Protein AF-A0A379W468-F1 (afdb_monomer_lite)

Organism: Salmonella enterica I (NCBI:txid59201)

Radius of gyration: 20.82 Å; chains: 1; bounding box: 43×46×46 Å

pLDDT: mean 78.66, std 9.83, range [49.0, 89.62]

Foldseek 3Di:
DDPVVVCVVVVVVVVVCVVVVVVVCCVVCVDPDPDPVCPVVVVVVVVVVVPDDDPLNVQLVVLVVQLVVCVVCVVVVVHDNVNSVVVSVVSCCVVVSDDPVNVVVPVVVVVCVVVVVVD

Secondary structure (DSSP, 8-state):
--HHHHHHHHHHHHHHHHHHHHHHHHHHS--S-S--TTHHHHHHHHHHHH-SPPHHHHHHHHHHHHHHHHHHHHHHHT--HHHHHHHHHHHHHHTTSS-HHHHHH-HHHHHHHHHGGG-

Sequence (119 aa):
MSWGSWFIAALLPCLVSFLIVPLLVYWLTRPEIKHTPDAPDLARKELAQMGSMTRGEWLMLATVGVLLVLWIFGSSLGVDATTASFVGLSILLLSGVLTWEDVKSEKGAWDTLIWLPRC

Structure (mmCIF, N/CA/C/O backbone):
data_AF-A0A379W468-F1
#
_entry.id   AF-A0A379W468-F1
#
loop_
_atom_site.group_PDB
_atom_site.id
_atom_site.type_symbol
_atom_site.label_atom_id
_atom_site.label_alt_id
_atom_site.label_comp_id
_atom_site.label_asym_id
_atom_site.label_entity_id
_atom_site.label_seq_id
_atom_site.pdbx_PDB_ins_code
_atom_site.Cartn_x
_atom_site.Cartn_y
_atom_site.Cartn_z
_atom_site.occupancy
_atom_site.B_iso_or_equiv
_atom_site.auth_seq_id
_atom_site.auth_comp_id
_atom_site.auth_asym_id
_atom_site.auth_atom_id
_atom_site.pdbx_PDB_model_num
ATOM 1 N N . MET A 1 1 ? 20.143 3.212 -25.106 1.00 52.56 1 MET A N 1
ATOM 2 C CA . MET A 1 1 ? 19.381 1.973 -24.844 1.00 52.56 1 MET A CA 1
ATOM 3 C C . MET A 1 1 ? 17.922 2.372 -24.713 1.00 52.56 1 MET A C 1
ATOM 5 O O . MET A 1 1 ? 17.630 3.200 -23.862 1.00 52.56 1 MET A O 1
ATOM 9 N N . SER A 1 2 ? 17.038 1.931 -25.611 1.00 77.75 2 SER A N 1
ATOM 10 C CA . SER A 1 2 ? 15.620 2.312 -25.554 1.00 77.75 2 SER A CA 1
ATOM 11 C C . SER A 1 2 ? 14.919 1.585 -24.403 1.00 77.75 2 SER A C 1
ATOM 13 O O . SER A 1 2 ? 15.206 0.415 -24.142 1.00 77.75 2 SER A O 1
ATOM 15 N N . TRP A 1 3 ? 13.983 2.265 -23.737 1.00 74.44 3 TRP A N 1
ATOM 16 C CA . TRP A 1 3 ? 13.155 1.697 -22.664 1.00 74.44 3 TRP A CA 1
ATOM 17 C C . TRP A 1 3 ? 12.491 0.373 -23.086 1.00 74.44 3 TRP A C 1
ATOM 19 O O . TRP A 1 3 ? 12.503 -0.598 -22.335 1.00 74.44 3 TRP A O 1
ATOM 29 N N . GLY A 1 4 ? 12.031 0.287 -24.341 1.00 80.69 4 GLY A N 1
ATOM 30 C CA . GLY A 1 4 ? 11.424 -0.927 -24.894 1.00 80.69 4 GLY A CA 1
ATOM 31 C C . GLY A 1 4 ? 12.384 -2.116 -25.034 1.00 80.69 4 GLY A C 1
ATOM 32 O O . GLY A 1 4 ? 11.984 -3.249 -24.780 1.00 80.69 4 GLY A O 1
ATOM 33 N N . SER A 1 5 ? 13.658 -1.887 -25.377 1.00 79.31 5 SER A N 1
ATOM 34 C CA . SER A 1 5 ? 14.640 -2.979 -25.475 1.00 79.31 5 SER A CA 1
ATOM 35 C C . SER A 1 5 ? 14.992 -3.548 -24.102 1.00 79.31 5 SER A C 1
ATOM 37 O O . SER A 1 5 ? 15.170 -4.756 -23.975 1.00 79.31 5 SER A O 1
ATOM 39 N N . TRP A 1 6 ? 15.082 -2.693 -23.079 1.00 81.50 6 TRP A N 1
ATOM 40 C CA . TRP A 1 6 ? 15.302 -3.133 -21.702 1.00 81.50 6 TRP A CA 1
ATOM 41 C C . TRP A 1 6 ? 14.079 -3.871 -21.148 1.00 81.50 6 TRP A C 1
ATOM 43 O O . TRP A 1 6 ? 14.235 -4.929 -20.550 1.00 81.50 6 TRP A O 1
ATOM 53 N N . PHE A 1 7 ? 12.866 -3.379 -21.425 1.00 83.81 7 PHE A N 1
ATOM 54 C CA . PHE A 1 7 ? 11.623 -4.039 -21.024 1.00 83.81 7 PHE A CA 1
ATOM 55 C C . PHE A 1 7 ? 11.504 -5.455 -21.603 1.00 83.81 7 PHE A C 1
ATOM 57 O O . PHE A 1 7 ? 11.247 -6.395 -20.861 1.00 83.81 7 PHE A O 1
ATOM 64 N N . ILE A 1 8 ? 11.762 -5.636 -22.904 1.00 82.56 8 ILE A N 1
ATOM 65 C CA . ILE A 1 8 ? 11.718 -6.958 -23.555 1.00 82.56 8 ILE A CA 1
ATOM 66 C C . ILE A 1 8 ? 12.808 -7.885 -23.002 1.00 82.56 8 ILE A C 1
ATOM 68 O O . ILE A 1 8 ? 12.545 -9.060 -22.746 1.00 82.56 8 ILE A O 1
ATOM 72 N N . ALA A 1 9 ? 14.014 -7.356 -22.773 1.00 83.25 9 ALA A N 1
ATOM 73 C CA . ALA A 1 9 ? 15.107 -8.124 -22.185 1.00 83.25 9 ALA A CA 1
ATOM 74 C C . ALA A 1 9 ? 14.821 -8.540 -20.731 1.00 83.25 9 ALA A C 1
ATOM 76 O O . ALA A 1 9 ? 15.215 -9.632 -20.337 1.00 83.25 9 ALA A O 1
ATOM 77 N N . ALA A 1 10 ? 14.123 -7.705 -19.953 1.00 83.44 10 ALA A N 1
ATOM 78 C CA . ALA A 1 10 ? 13.722 -7.986 -18.573 1.00 83.44 10 ALA A CA 1
ATOM 79 C C . ALA A 1 10 ? 12.463 -8.866 -18.476 1.00 83.44 10 ALA A C 1
ATOM 81 O O . ALA A 1 10 ? 12.285 -9.586 -17.494 1.00 83.44 10 ALA A O 1
ATOM 82 N N . LEU A 1 11 ? 11.609 -8.869 -19.503 1.00 88.38 11 LEU A N 1
ATOM 83 C CA . LEU A 1 11 ? 10.391 -9.677 -19.538 1.00 88.38 11 LEU A CA 1
ATOM 84 C C . LEU A 1 11 ? 10.705 -11.178 -19.465 1.00 88.38 11 LEU A C 1
ATOM 86 O O . LEU A 1 11 ? 10.037 -11.911 -18.741 1.00 88.38 11 LEU A O 1
ATOM 90 N N . LEU A 1 12 ? 11.740 -11.621 -20.186 1.00 86.50 12 LEU A N 1
ATOM 91 C CA . LEU A 1 12 ? 12.157 -13.023 -20.236 1.00 86.50 12 LEU A CA 1
ATOM 92 C C . LEU A 1 12 ? 12.601 -13.562 -18.857 1.00 86.50 12 LEU A C 1
ATOM 94 O O . LEU A 1 12 ? 12.012 -14.547 -18.410 1.00 86.50 12 LEU A O 1
ATOM 98 N N . PRO A 1 13 ? 13.559 -12.944 -18.132 1.00 87.38 13 PRO A N 1
ATOM 99 C CA . PRO A 1 13 ? 13.917 -13.388 -16.788 1.00 87.38 13 PRO A CA 1
ATOM 100 C C . PRO A 1 13 ? 12.772 -13.200 -15.785 1.00 87.38 13 PRO A C 1
ATOM 102 O O . PRO A 1 13 ? 12.640 -14.030 -14.890 1.00 87.38 13 PRO A O 1
ATOM 105 N N . CYS A 1 14 ? 11.903 -12.190 -15.941 1.00 87.44 14 CYS A N 1
ATOM 106 C CA . CYS A 1 14 ? 10.708 -12.048 -15.102 1.00 87.44 14 CYS A CA 1
ATOM 107 C C . CYS A 1 14 ? 9.735 -13.218 -15.268 1.00 87.44 14 CYS A C 1
ATOM 109 O O . CYS A 1 14 ? 9.317 -13.792 -14.270 1.00 87.44 14 CYS A O 1
ATOM 111 N N . LEU A 1 15 ? 9.392 -13.602 -16.501 1.00 89.56 15 LEU A N 1
ATOM 112 C CA . LEU A 1 15 ? 8.498 -14.734 -16.778 1.00 89.56 15 LEU A CA 1
ATOM 113 C C . LEU A 1 15 ? 9.084 -16.054 -16.283 1.00 89.56 15 LEU A C 1
ATOM 115 O O . LEU A 1 15 ? 8.392 -16.848 -15.647 1.00 89.56 15 LEU A O 1
ATOM 119 N N . VAL A 1 16 ? 10.373 -16.267 -16.549 1.00 89.62 16 VAL A N 1
ATOM 120 C CA . VAL A 1 16 ? 11.092 -17.456 -16.092 1.00 89.62 16 VAL A CA 1
ATOM 121 C C . VAL A 1 16 ? 11.110 -17.508 -14.563 1.00 89.62 16 VAL A C 1
ATOM 123 O O . VAL A 1 16 ? 10.762 -18.537 -13.994 1.00 89.62 16 VAL A O 1
ATOM 126 N N . SER A 1 17 ? 11.422 -16.401 -13.885 1.00 86.31 17 SER A N 1
ATOM 127 C CA . SER A 1 17 ? 11.390 -16.315 -12.421 1.00 86.31 17 SER A CA 1
ATOM 128 C C . SER A 1 17 ? 9.976 -16.508 -11.864 1.00 86.31 17 SER A C 1
ATOM 130 O O . SER A 1 17 ? 9.785 -17.285 -10.934 1.00 86.31 17 SER A O 1
ATOM 132 N N . PHE A 1 18 ? 8.959 -15.899 -12.478 1.00 87.38 18 PHE A N 1
ATOM 133 C CA . PHE A 1 18 ? 7.564 -16.025 -12.052 1.00 87.38 18 PHE A CA 1
ATOM 134 C C . PHE A 1 18 ? 7.048 -17.464 -12.126 1.00 87.38 18 PHE A C 1
ATOM 136 O O . PHE A 1 18 ? 6.192 -17.830 -11.332 1.00 87.38 18 PHE A O 1
ATOM 143 N N . LEU A 1 19 ? 7.569 -18.290 -13.039 1.00 87.69 19 LEU A N 1
ATOM 144 C CA . LEU A 1 19 ? 7.223 -19.710 -13.110 1.00 87.69 19 LEU A CA 1
ATOM 145 C C . LEU A 1 19 ? 8.126 -20.580 -12.223 1.00 87.69 19 LEU A C 1
ATOM 147 O O . LEU A 1 19 ? 7.641 -21.495 -11.563 1.00 87.69 19 LEU A O 1
ATOM 151 N N . ILE A 1 20 ? 9.431 -20.299 -12.187 1.00 87.19 20 ILE A N 1
ATOM 152 C CA . ILE A 1 20 ? 10.412 -21.098 -11.441 1.00 87.19 20 ILE A CA 1
ATOM 153 C C . ILE A 1 20 ? 10.263 -20.905 -9.932 1.00 87.19 20 ILE A C 1
ATOM 155 O O . ILE A 1 20 ? 10.313 -21.891 -9.204 1.00 87.19 20 ILE A O 1
ATOM 159 N N . VAL A 1 21 ? 10.062 -19.676 -9.450 1.00 85.12 21 VAL A N 1
ATOM 160 C CA . VAL A 1 21 ? 9.928 -19.369 -8.017 1.00 85.12 21 VA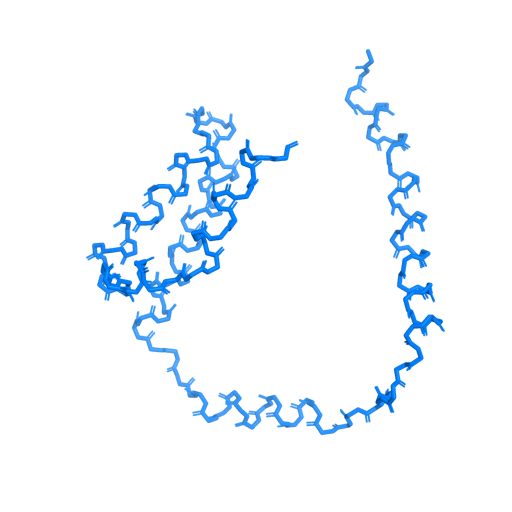L A CA 1
ATOM 161 C C . VAL A 1 21 ? 8.777 -20.138 -7.364 1.00 85.12 21 VAL A C 1
ATOM 163 O O . VAL A 1 21 ? 9.055 -20.839 -6.393 1.00 85.12 21 VAL A O 1
ATOM 166 N N . PRO A 1 22 ? 7.520 -20.108 -7.854 1.00 81.19 22 PRO A N 1
ATOM 167 C CA . PRO A 1 22 ? 6.449 -20.878 -7.228 1.00 81.19 22 PRO A CA 1
ATOM 168 C C . PRO A 1 22 ? 6.702 -22.383 -7.319 1.00 81.19 22 PRO A C 1
ATOM 170 O O . PRO A 1 22 ? 6.372 -23.094 -6.376 1.00 81.19 22 PRO A O 1
ATOM 173 N N . LEU A 1 23 ? 7.331 -22.878 -8.393 1.00 81.25 23 LEU A N 1
ATOM 174 C CA . LEU A 1 23 ? 7.663 -24.299 -8.529 1.00 81.25 23 LEU A CA 1
ATOM 175 C C . LEU A 1 23 ? 8.747 -24.733 -7.528 1.00 81.25 23 LEU A C 1
ATOM 177 O O . LEU A 1 23 ? 8.613 -25.773 -6.887 1.00 81.25 23 LEU A O 1
ATOM 181 N N . LEU A 1 24 ? 9.793 -23.918 -7.359 1.00 81.88 24 LEU A N 1
ATOM 182 C CA . LEU A 1 24 ? 10.865 -24.129 -6.383 1.00 81.88 24 LEU A CA 1
ATOM 183 C C . LEU A 1 24 ? 10.346 -24.036 -4.955 1.00 81.88 24 LEU A C 1
ATOM 185 O O . LEU A 1 24 ? 10.655 -24.907 -4.150 1.00 81.88 24 LEU A O 1
ATOM 189 N N . VAL A 1 25 ? 9.546 -23.015 -4.643 1.00 80.38 25 VAL A N 1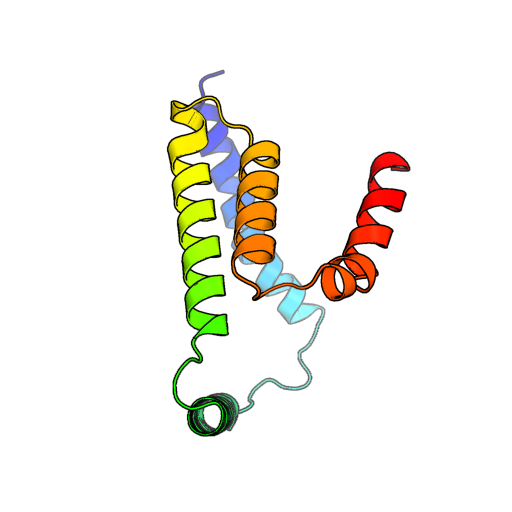
ATOM 190 C CA . VAL A 1 25 ? 8.917 -22.854 -3.328 1.00 80.38 25 VAL A CA 1
ATOM 191 C C . VAL A 1 25 ? 8.010 -24.048 -3.048 1.00 80.38 25 VAL A C 1
ATOM 193 O O . VAL A 1 25 ? 8.146 -24.676 -2.005 1.00 80.38 25 VAL A O 1
ATOM 196 N N . TYR A 1 26 ? 7.163 -24.456 -3.994 1.00 75.31 26 TYR A N 1
ATOM 197 C CA . TYR A 1 26 ? 6.314 -25.639 -3.830 1.00 75.31 26 TYR A CA 1
ATOM 198 C C . TYR A 1 26 ? 7.120 -26.926 -3.582 1.00 75.31 26 TYR A C 1
ATOM 200 O O . TYR A 1 26 ? 6.690 -27.805 -2.833 1.00 75.31 26 TYR A O 1
ATOM 208 N N . TRP A 1 27 ? 8.295 -27.050 -4.205 1.00 75.56 27 TRP A N 1
ATOM 209 C CA . TRP A 1 27 ? 9.159 -28.217 -4.039 1.00 75.56 27 TRP A CA 1
ATOM 210 C C . TRP A 1 27 ? 9.961 -28.189 -2.726 1.00 75.56 27 TRP A C 1
ATOM 212 O O . TRP A 1 27 ? 10.101 -29.228 -2.078 1.00 75.56 27 TRP A O 1
ATOM 222 N N . LEU A 1 28 ? 10.460 -27.013 -2.325 1.00 74.94 28 LEU A N 1
ATOM 223 C CA . LEU A 1 28 ? 11.285 -26.792 -1.133 1.00 74.94 28 LEU A CA 1
ATOM 224 C C . LEU A 1 28 ? 10.437 -26.778 0.143 1.00 74.94 28 LEU A C 1
ATOM 226 O O . LEU A 1 28 ? 10.677 -27.554 1.065 1.00 74.94 28 LEU A O 1
ATOM 230 N N . THR A 1 29 ? 9.406 -25.936 0.176 1.00 63.50 29 THR A N 1
ATOM 231 C CA . THR A 1 29 ? 8.355 -25.990 1.192 1.00 63.50 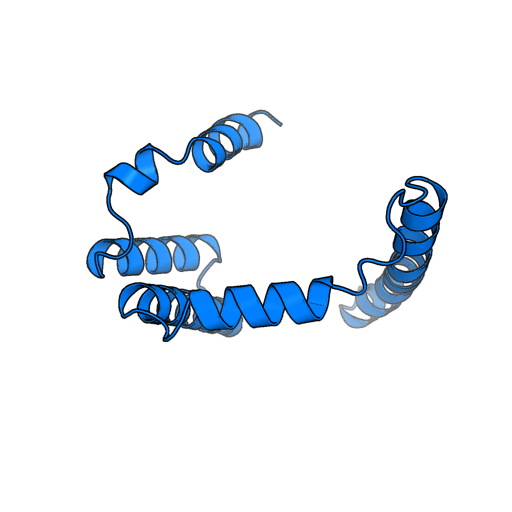29 THR A CA 1
ATOM 232 C C . THR A 1 29 ? 7.308 -26.982 0.721 1.00 63.50 29 THR A C 1
ATOM 234 O O . THR A 1 29 ? 6.286 -26.573 0.184 1.00 63.50 29 THR A O 1
ATOM 237 N N . ARG A 1 30 ? 7.560 -28.292 0.892 1.00 54.88 30 ARG A N 1
ATOM 238 C CA . ARG A 1 30 ? 6.503 -29.311 0.767 1.00 54.88 30 ARG A CA 1
ATOM 239 C C . ARG A 1 30 ? 5.369 -28.887 1.704 1.00 54.88 30 ARG A C 1
ATOM 241 O O . ARG A 1 30 ? 5.544 -29.013 2.914 1.00 54.88 30 ARG A O 1
ATOM 248 N N . PRO A 1 31 ? 4.245 -28.359 1.196 1.00 57.03 31 PRO A N 1
ATOM 249 C CA . PRO A 1 31 ? 3.235 -27.789 2.067 1.00 57.03 31 PRO A CA 1
ATOM 250 C C . PRO A 1 31 ? 2.617 -28.938 2.857 1.00 57.03 31 PRO A C 1
ATOM 252 O O . PRO A 1 31 ? 2.144 -29.908 2.258 1.00 57.03 31 PRO A O 1
ATOM 255 N N . GLU A 1 32 ? 2.654 -28.849 4.183 1.00 56.56 32 GLU A N 1
ATOM 256 C CA . GLU A 1 32 ? 2.081 -29.862 5.078 1.00 56.56 32 GLU A CA 1
ATOM 257 C C . GLU A 1 32 ? 0.541 -29.873 4.990 1.00 56.56 32 GLU A C 1
ATOM 259 O O . GLU A 1 32 ? -0.095 -30.897 5.220 1.00 56.56 32 GLU A O 1
ATOM 264 N N . ILE A 1 33 ? -0.060 -28.769 4.523 1.00 56.56 33 ILE A N 1
ATOM 265 C CA . ILE A 1 33 ? -1.498 -28.632 4.268 1.00 56.56 33 ILE A CA 1
ATOM 266 C C . ILE A 1 33 ? -1.720 -28.302 2.787 1.00 56.56 33 ILE A C 1
ATOM 268 O O . ILE A 1 33 ? -1.519 -27.174 2.343 1.00 56.56 33 ILE A O 1
ATOM 272 N N . LYS A 1 34 ? -2.104 -29.313 1.999 1.00 56.28 34 LYS A N 1
ATOM 273 C CA . LYS A 1 34 ? -2.354 -29.195 0.545 1.00 56.28 34 LYS A CA 1
ATOM 274 C C . LYS A 1 34 ? -3.817 -28.938 0.189 1.00 56.28 34 LYS A C 1
ATOM 276 O O . LYS A 1 34 ? -4.110 -28.544 -0.932 1.00 56.28 34 LYS A O 1
ATOM 281 N N . HIS A 1 35 ? -4.719 -29.151 1.139 1.00 49.00 35 HIS A N 1
ATOM 282 C CA . HIS A 1 35 ? -6.140 -28.879 1.005 1.00 49.00 35 HIS A CA 1
ATOM 283 C C . HIS A 1 35 ? -6.676 -28.449 2.366 1.00 49.00 35 HIS A C 1
ATOM 285 O O . HIS A 1 35 ? -6.737 -29.255 3.289 1.00 49.00 35 HIS A O 1
ATOM 291 N N . THR A 1 36 ? -7.097 -27.193 2.462 1.00 53.53 36 THR A N 1
ATOM 292 C CA . THR A 1 36 ? -8.005 -26.727 3.511 1.00 53.53 36 THR A CA 1
ATOM 293 C C . THR A 1 36 ? -9.360 -26.539 2.825 1.00 53.53 36 THR A C 1
ATOM 295 O O . THR A 1 36 ? -9.647 -25.436 2.359 1.00 53.53 36 THR A O 1
ATOM 298 N N . PRO A 1 37 ? -10.157 -27.609 2.629 1.00 57.59 37 PRO A N 1
ATOM 299 C CA . PRO A 1 37 ? -11.448 -27.514 1.940 1.00 57.59 37 PRO A CA 1
ATOM 300 C C . PRO A 1 37 ? -12.409 -26.561 2.662 1.00 57.59 37 PRO A C 1
ATOM 302 O O . PRO A 1 37 ? -13.244 -25.944 2.014 1.00 57.59 37 PRO A O 1
ATOM 305 N N . ASP A 1 38 ? -12.208 -26.361 3.966 1.00 55.28 38 ASP A N 1
ATOM 306 C CA . ASP A 1 38 ? -12.939 -25.392 4.775 1.00 55.28 38 ASP A CA 1
ATOM 307 C C . ASP A 1 38 ? -12.397 -23.958 4.680 1.00 55.28 38 ASP A C 1
ATOM 309 O O . ASP A 1 38 ? -13.005 -23.068 5.246 1.00 55.28 38 ASP A O 1
ATOM 313 N N . ALA A 1 39 ? -11.285 -23.662 3.997 1.00 62.09 39 ALA A N 1
ATOM 314 C CA . ALA A 1 39 ? -10.791 -22.282 3.877 1.00 62.09 39 ALA A CA 1
ATOM 315 C C . ALA A 1 39 ? -11.790 -21.307 3.219 1.00 62.09 39 ALA A C 1
ATOM 317 O O . ALA A 1 39 ? -11.956 -20.209 3.750 1.00 62.09 39 ALA A O 1
ATOM 318 N N . PRO A 1 40 ? -12.477 -21.646 2.107 1.00 67.31 40 PRO A N 1
ATOM 319 C CA . PRO A 1 40 ? -13.503 -20.766 1.552 1.00 67.31 40 PRO A CA 1
ATOM 320 C C . PRO A 1 40 ? -14.725 -20.640 2.471 1.00 67.31 40 PRO A C 1
ATOM 322 O O . PRO A 1 40 ? -15.276 -19.546 2.582 1.00 67.31 40 PRO A O 1
ATOM 325 N N . ASP A 1 41 ? -15.140 -21.715 3.145 1.00 68.06 41 ASP A N 1
ATOM 326 C CA . ASP A 1 41 ? -16.282 -21.695 4.065 1.00 68.06 41 ASP A CA 1
ATOM 327 C C . ASP A 1 41 ? -15.968 -20.945 5.362 1.00 68.06 41 ASP A C 1
ATOM 329 O O . ASP A 1 41 ? -16.768 -20.125 5.805 1.00 68.06 41 ASP A O 1
ATOM 333 N N . LEU A 1 42 ? -14.772 -21.129 5.919 1.00 68.12 42 LEU A N 1
ATOM 334 C CA . LEU A 1 42 ? -14.243 -20.379 7.053 1.00 68.12 42 LEU A CA 1
ATOM 335 C C . LEU A 1 42 ? -14.087 -18.902 6.681 1.00 68.12 42 LEU A C 1
ATOM 337 O O . LEU A 1 42 ? -14.567 -18.054 7.419 1.00 68.12 42 LEU A O 1
ATOM 341 N N . ALA A 1 43 ? -13.530 -18.578 5.508 1.00 72.19 43 ALA A N 1
ATOM 342 C CA . ALA A 1 43 ? -13.442 -17.196 5.035 1.00 72.19 43 ALA A CA 1
ATOM 343 C C . ALA A 1 43 ? -14.829 -16.563 4.864 1.00 72.19 43 ALA A C 1
ATOM 345 O O . ALA A 1 43 ? -15.018 -15.420 5.262 1.00 72.19 43 ALA A O 1
ATOM 346 N N . ARG A 1 44 ? -15.824 -17.294 4.335 1.00 72.81 44 ARG A N 1
ATOM 347 C CA . ARG A 1 44 ? -17.221 -16.824 4.259 1.00 72.81 44 ARG A CA 1
ATOM 348 C C . ARG A 1 44 ? -17.834 -16.617 5.640 1.00 72.81 44 ARG A C 1
ATOM 350 O O . ARG A 1 44 ? -18.576 -15.658 5.825 1.00 72.81 44 ARG A O 1
ATOM 357 N N . LYS A 1 45 ? -17.538 -17.498 6.595 1.00 75.62 45 LYS A N 1
ATOM 358 C CA . LYS A 1 45 ? -18.049 -17.431 7.969 1.00 75.62 45 LYS A CA 1
ATOM 359 C C . LYS A 1 45 ? -17.419 -16.283 8.754 1.00 75.62 45 LYS A C 1
ATOM 361 O O . LYS A 1 45 ? -18.125 -15.603 9.487 1.00 75.62 45 LYS A O 1
ATOM 366 N N . GLU A 1 46 ? -16.126 -16.044 8.567 1.00 76.19 46 GLU A N 1
ATOM 367 C CA . GLU A 1 46 ? -15.400 -14.900 9.120 1.00 76.19 46 GLU A CA 1
ATOM 368 C C . GLU A 1 46 ? -15.844 -13.592 8.450 1.00 76.19 46 GLU A C 1
ATOM 370 O O . GLU A 1 46 ? -16.168 -12.642 9.150 1.00 76.19 46 GLU A O 1
ATOM 375 N N . LEU A 1 47 ? -16.008 -13.555 7.120 1.00 74.88 47 LEU A N 1
ATOM 376 C CA . LEU A 1 47 ? -16.589 -12.408 6.399 1.00 74.88 47 LEU A CA 1
ATOM 377 C C . LEU A 1 47 ? -18.011 -12.084 6.879 1.00 74.88 47 LEU A C 1
ATOM 379 O O . LEU A 1 47 ? -18.360 -10.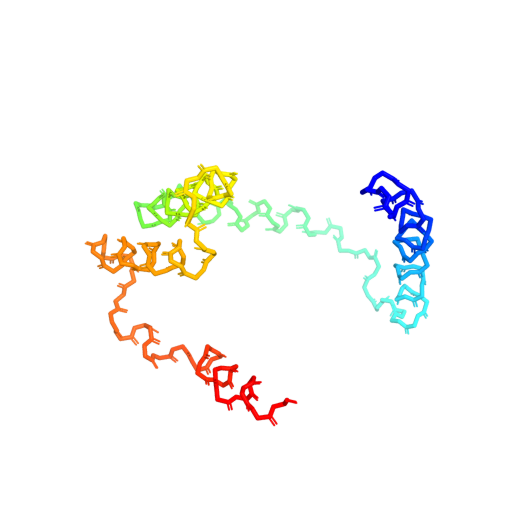918 7.046 1.00 74.88 47 LEU A O 1
ATOM 383 N N . ALA A 1 48 ? -18.835 -13.107 7.124 1.00 73.81 48 ALA A N 1
ATOM 384 C CA . ALA A 1 48 ? -20.182 -12.929 7.659 1.00 73.81 48 ALA A CA 1
ATOM 385 C C . ALA A 1 48 ? -20.177 -12.432 9.116 1.00 73.81 48 ALA A C 1
ATOM 387 O O . ALA A 1 48 ? -21.070 -11.677 9.495 1.00 73.81 48 ALA A O 1
ATOM 388 N N . GLN A 1 49 ? -19.181 -12.830 9.917 1.00 72.88 49 GLN A N 1
ATOM 389 C CA . GLN A 1 49 ? -18.992 -12.357 11.293 1.00 72.88 49 GLN A CA 1
ATOM 390 C C . GLN A 1 49 ? -18.431 -10.930 11.362 1.00 72.88 49 GLN A C 1
ATOM 392 O O . GLN A 1 49 ? -18.847 -10.172 12.234 1.00 72.88 49 GLN A O 1
ATOM 397 N N . MET A 1 50 ? -17.535 -10.546 10.444 1.00 71.44 50 MET A N 1
ATOM 398 C CA . MET A 1 50 ? -17.002 -9.178 10.339 1.00 71.44 50 MET A CA 1
ATOM 399 C C . MET A 1 50 ? -18.103 -8.160 10.005 1.00 71.44 50 MET A C 1
ATOM 401 O O . MET A 1 50 ? -18.051 -7.021 10.462 1.00 71.44 50 MET A O 1
ATOM 405 N N . GLY A 1 51 ? -19.144 -8.580 9.277 1.00 73.19 51 GLY A N 1
ATOM 406 C CA . GLY A 1 51 ? -20.332 -7.766 9.040 1.00 73.19 51 GLY A CA 1
ATOM 407 C C . GLY A 1 51 ? -20.083 -6.579 8.103 1.00 73.19 51 GLY A C 1
ATOM 408 O O . GLY A 1 51 ? -19.221 -6.611 7.227 1.00 73.19 51 GLY A O 1
ATOM 409 N N . SER A 1 52 ? -20.905 -5.534 8.224 1.00 71.31 52 SER A N 1
ATOM 410 C CA . SER A 1 52 ? -20.800 -4.341 7.379 1.00 71.31 52 SER A CA 1
ATOM 411 C C . SER A 1 52 ? -19.581 -3.502 7.751 1.00 71.31 52 SER A C 1
ATOM 413 O O . SER A 1 52 ? -19.417 -3.147 8.918 1.00 71.31 52 SER A O 1
ATOM 415 N N . MET A 1 53 ? -18.814 -3.108 6.736 1.00 73.88 53 MET A N 1
ATOM 416 C CA . MET A 1 53 ? -17.638 -2.247 6.856 1.00 73.88 53 MET A CA 1
ATOM 417 C C . MET A 1 53 ? -17.933 -1.011 7.714 1.00 73.88 53 MET A C 1
ATOM 419 O O . MET A 1 53 ? -18.864 -0.244 7.439 1.00 73.88 53 MET A O 1
ATOM 423 N N . THR A 1 54 ? -17.151 -0.826 8.772 1.00 80.62 54 THR A N 1
ATOM 424 C CA . THR A 1 54 ? -17.309 0.304 9.686 1.00 80.62 54 THR A CA 1
ATOM 425 C C . THR A 1 54 ? -16.853 1.609 9.028 1.00 80.62 54 THR A C 1
ATOM 427 O O . THR A 1 54 ? -16.129 1.626 8.029 1.00 80.62 54 THR A O 1
ATOM 430 N N . ARG A 1 55 ? -17.254 2.752 9.603 1.00 78.06 55 ARG A N 1
ATOM 431 C CA . ARG A 1 55 ? -16.840 4.078 9.105 1.00 78.06 55 ARG A CA 1
ATOM 432 C C . ARG A 1 55 ? -15.314 4.238 9.052 1.00 78.06 55 ARG A C 1
ATOM 434 O O . ARG A 1 55 ? -14.819 4.915 8.158 1.00 78.06 55 ARG A O 1
ATOM 441 N N . GLY A 1 56 ? -14.589 3.607 9.981 1.00 79.06 56 GLY A N 1
ATOM 442 C CA . GLY A 1 56 ? -13.126 3.643 10.023 1.00 79.06 56 GLY A CA 1
ATOM 443 C C . GLY A 1 56 ? -12.478 2.859 8.880 1.00 79.06 56 GLY A C 1
ATOM 444 O O . GLY A 1 56 ? -11.568 3.365 8.227 1.00 79.06 56 GLY A O 1
ATOM 445 N N . GLU A 1 57 ? -12.996 1.671 8.563 1.00 82.56 57 GLU A N 1
ATOM 446 C CA . GLU A 1 57 ? -12.510 0.867 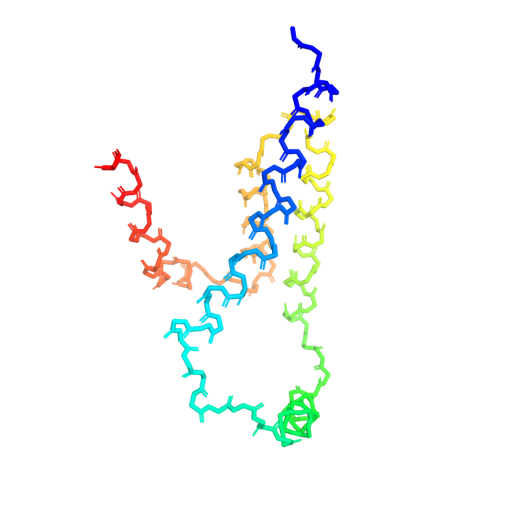7.431 1.00 82.56 57 GLU A CA 1
ATOM 447 C C . GLU A 1 57 ? -12.760 1.556 6.088 1.00 82.56 57 GLU A C 1
ATOM 449 O O . GLU A 1 57 ? -11.901 1.540 5.206 1.00 82.56 57 GLU A O 1
ATOM 454 N N . TRP A 1 58 ? -13.909 2.220 5.939 1.00 84.88 58 TRP A N 1
ATOM 455 C CA . TRP A 1 58 ? -14.220 2.968 4.720 1.00 84.88 58 TRP A CA 1
ATOM 456 C C . TRP A 1 58 ? -13.257 4.143 4.505 1.00 84.88 58 TRP A C 1
ATOM 458 O O . TRP A 1 58 ? -12.841 4.428 3.384 1.00 84.88 58 TRP A O 1
ATOM 468 N N . LEU A 1 59 ? -12.855 4.799 5.592 1.00 85.06 59 LEU A N 1
ATOM 469 C CA . LEU A 1 59 ? -11.938 5.935 5.584 1.00 85.06 59 LEU A CA 1
ATOM 470 C C . LEU A 1 59 ? -10.474 5.510 5.355 1.00 85.06 59 LEU A C 1
ATOM 472 O O . LEU A 1 59 ? -9.739 6.191 4.635 1.00 85.06 59 LEU A O 1
ATOM 476 N N . MET A 1 60 ? -10.075 4.337 5.858 1.00 85.56 60 MET A N 1
ATOM 477 C CA . MET A 1 60 ? -8.815 3.680 5.475 1.00 85.56 60 MET A CA 1
ATOM 478 C C . MET A 1 60 ? -8.781 3.373 3.981 1.00 85.56 60 MET A C 1
ATOM 480 O O . MET A 1 60 ? -7.827 3.741 3.295 1.00 85.56 60 MET A O 1
ATOM 484 N N . LEU A 1 61 ? -9.849 2.765 3.457 1.00 87.38 61 LEU A N 1
ATOM 485 C CA . LEU A 1 61 ? -9.955 2.426 2.040 1.00 87.38 61 LEU A CA 1
ATOM 486 C C . LEU A 1 61 ? -9.926 3.683 1.161 1.00 87.38 61 LEU A C 1
ATOM 488 O O . LEU A 1 61 ? -9.207 3.715 0.162 1.00 87.38 61 LEU A O 1
ATOM 492 N N . ALA A 1 62 ? -10.627 4.744 1.567 1.00 87.44 62 ALA A N 1
ATOM 493 C CA . ALA A 1 62 ? -10.578 6.040 0.897 1.00 87.44 62 ALA A CA 1
ATOM 494 C C . ALA A 1 62 ? -9.151 6.612 0.860 1.00 87.44 62 ALA A C 1
ATOM 496 O O . ALA A 1 62 ? -8.706 7.078 -0.189 1.00 87.44 62 ALA A O 1
ATOM 497 N N . THR A 1 63 ? -8.405 6.527 1.966 1.00 87.06 63 THR A N 1
ATOM 498 C CA . THR A 1 63 ? -7.023 7.027 2.029 1.00 87.06 63 THR A CA 1
ATOM 499 C C . THR A 1 63 ? -6.089 6.231 1.116 1.00 87.06 63 THR A C 1
ATOM 501 O O . THR A 1 63 ? -5.308 6.825 0.372 1.00 87.06 63 THR A O 1
ATOM 504 N N . VAL A 1 64 ? -6.204 4.899 1.099 1.00 87.38 64 VAL A N 1
ATOM 505 C CA . VAL A 1 64 ? -5.451 4.047 0.162 1.00 87.38 64 VAL A CA 1
ATOM 506 C C . VAL A 1 64 ? -5.807 4.385 -1.288 1.00 87.38 64 VAL A C 1
ATOM 508 O O . VAL A 1 64 ? -4.918 4.491 -2.130 1.00 87.38 64 VAL A O 1
ATOM 511 N N . GLY A 1 65 ? -7.086 4.625 -1.583 1.00 89.50 65 GLY A N 1
ATOM 512 C CA . GLY A 1 65 ? -7.531 5.075 -2.901 1.00 89.50 65 GLY A CA 1
ATOM 513 C C . GLY A 1 65 ? -6.878 6.395 -3.324 1.00 89.50 65 GLY A C 1
ATOM 514 O O . GLY A 1 65 ? -6.353 6.492 -4.431 1.00 89.50 65 GLY A O 1
ATOM 515 N N . VAL A 1 66 ? -6.842 7.390 -2.430 1.00 87.00 66 VAL A N 1
ATOM 516 C CA . VAL A 1 66 ? -6.169 8.679 -2.676 1.00 87.00 66 VAL A CA 1
ATOM 517 C C . VAL A 1 66 ? -4.668 8.490 -2.907 1.00 87.00 66 VAL A C 1
ATOM 519 O O . VAL A 1 66 ? -4.127 9.074 -3.844 1.00 87.00 66 VAL A O 1
ATOM 522 N N . LEU A 1 67 ? -4.004 7.648 -2.110 1.00 88.44 67 LEU A N 1
ATOM 523 C CA . LEU A 1 67 ? -2.588 7.300 -2.282 1.00 88.44 67 LEU A CA 1
ATOM 524 C C . LEU A 1 67 ? -2.310 6.681 -3.656 1.00 88.44 67 LEU A C 1
ATOM 526 O O . LEU A 1 67 ? -1.373 7.101 -4.330 1.00 88.44 67 LEU A O 1
ATOM 530 N N . LEU A 1 68 ? -3.139 5.732 -4.102 1.00 89.31 68 LEU A N 1
ATOM 531 C CA . LEU A 1 68 ? -2.989 5.091 -5.413 1.00 89.31 68 LEU A CA 1
ATOM 532 C C . LEU A 1 68 ? -3.181 6.082 -6.561 1.00 89.31 68 LEU A C 1
ATOM 534 O O . LEU A 1 68 ? -2.384 6.094 -7.497 1.00 89.31 68 LEU A O 1
ATOM 538 N N . VAL A 1 69 ? -4.199 6.942 -6.477 1.00 87.62 69 VAL A N 1
ATOM 539 C CA . VAL A 1 69 ? -4.406 8.024 -7.450 1.00 87.62 69 VAL A CA 1
ATOM 540 C C . VAL A 1 69 ? -3.172 8.924 -7.476 1.00 87.62 69 VAL A C 1
ATOM 542 O O . VAL A 1 69 ? -2.616 9.181 -8.542 1.00 87.62 69 VAL A O 1
ATOM 545 N N . LEU A 1 70 ? -2.680 9.340 -6.310 1.00 85.06 70 LEU A N 1
ATOM 546 C CA . LEU A 1 70 ? -1.514 10.207 -6.217 1.00 85.06 70 LEU A CA 1
ATOM 547 C C . LEU A 1 70 ? -0.225 9.528 -6.695 1.00 85.06 70 LEU A C 1
ATOM 549 O O . LEU A 1 70 ? 0.639 10.214 -7.219 1.00 85.06 70 LEU A O 1
ATOM 553 N N . TRP A 1 71 ? -0.086 8.206 -6.590 1.00 83.75 71 TRP A N 1
ATOM 554 C CA . TRP A 1 71 ? 1.049 7.472 -7.161 1.00 83.75 71 TRP A CA 1
ATOM 555 C C . TRP A 1 71 ? 0.971 7.342 -8.680 1.00 83.75 71 TRP A C 1
ATOM 557 O O . TRP A 1 71 ? 1.975 7.549 -9.360 1.00 83.75 71 TRP A O 1
ATOM 567 N N . ILE A 1 72 ? -0.212 7.057 -9.229 1.00 84.75 72 ILE A N 1
ATOM 568 C CA . ILE A 1 72 ? -0.405 6.958 -10.682 1.00 84.75 72 ILE A CA 1
ATOM 569 C C . ILE A 1 72 ? -0.163 8.327 -11.335 1.00 84.75 72 ILE A C 1
ATOM 571 O O . ILE A 1 72 ? 0.583 8.431 -12.310 1.00 84.75 72 ILE A O 1
ATOM 575 N N . PHE A 1 73 ? -0.738 9.390 -10.765 1.00 83.25 73 PHE A N 1
ATOM 576 C CA . PHE A 1 73 ? -0.593 10.759 -11.268 1.00 83.25 73 PHE A CA 1
ATOM 577 C C . PHE A 1 73 ? 0.650 11.488 -10.736 1.00 83.25 73 PHE A C 1
ATOM 579 O O . PHE A 1 73 ? 0.990 12.553 -11.248 1.00 83.25 73 PHE A O 1
ATOM 586 N N . GLY A 1 74 ? 1.362 10.930 -9.755 1.00 75.56 74 GLY A N 1
ATOM 587 C CA . GLY A 1 74 ? 2.516 11.566 -9.106 1.00 75.56 74 GLY A CA 1
ATOM 588 C C . GLY A 1 74 ? 3.667 11.810 -10.070 1.00 75.56 74 GLY A C 1
ATOM 589 O O . GLY A 1 74 ? 4.267 12.883 -10.059 1.00 75.56 74 GLY A O 1
ATOM 590 N N . SER A 1 75 ? 3.869 10.880 -11.007 1.00 71.56 75 SER A N 1
ATOM 591 C CA . SER A 1 75 ? 4.810 11.040 -12.121 1.00 71.56 75 SER A CA 1
ATOM 592 C C . SER A 1 75 ? 4.482 12.242 -13.023 1.00 71.56 75 SER A C 1
ATOM 594 O O . SER A 1 75 ? 5.393 12.892 -13.527 1.00 71.56 75 SER A O 1
ATOM 596 N N . SER A 1 76 ? 3.198 12.583 -13.183 1.00 72.88 76 SER A N 1
ATOM 597 C CA . SER A 1 76 ? 2.739 13.733 -13.974 1.00 72.88 76 SER A CA 1
ATOM 598 C C . SER A 1 76 ? 2.693 15.040 -13.175 1.00 72.88 76 SER A C 1
ATOM 600 O O . SER A 1 76 ? 2.720 16.111 -13.776 1.00 72.88 76 SER A O 1
ATOM 602 N N . LEU A 1 77 ? 2.587 14.966 -11.845 1.00 68.19 77 LEU A N 1
ATOM 603 C CA . LEU A 1 77 ? 2.463 16.113 -10.937 1.00 68.19 77 LEU A CA 1
ATOM 604 C C . LEU A 1 77 ? 3.789 16.492 -10.251 1.00 68.19 77 LEU A C 1
ATOM 606 O O . LEU A 1 77 ? 3.826 17.464 -9.502 1.00 68.19 77 LEU A O 1
ATOM 610 N N . GLY A 1 78 ? 4.871 15.742 -10.490 1.00 75.31 78 GLY A N 1
ATOM 611 C CA . GLY A 1 78 ? 6.167 15.954 -9.835 1.00 75.31 78 GLY A CA 1
ATOM 612 C C . GLY A 1 78 ? 6.166 15.597 -8.344 1.00 75.31 78 GLY A C 1
ATOM 613 O O . GLY A 1 78 ? 6.991 16.107 -7.590 1.00 75.31 78 GLY A O 1
ATOM 614 N N . VAL A 1 79 ? 5.228 14.752 -7.910 1.00 79.44 79 VAL A N 1
ATOM 615 C CA . VAL A 1 79 ? 5.082 14.325 -6.514 1.00 79.44 79 VAL A CA 1
ATOM 616 C C . VAL A 1 79 ? 5.814 13.002 -6.324 1.00 79.44 79 VAL A C 1
ATOM 618 O O . VAL A 1 79 ? 5.468 12.002 -6.951 1.00 79.44 79 VAL A O 1
ATOM 621 N N . ASP A 1 80 ? 6.811 12.996 -5.440 1.00 83.06 80 ASP A N 1
ATOM 622 C CA . ASP A 1 80 ? 7.533 11.782 -5.064 1.00 83.06 80 ASP A CA 1
ATOM 623 C C . ASP A 1 80 ? 6.668 10.860 -4.183 1.00 83.06 80 ASP A C 1
ATOM 625 O O . ASP A 1 80 ? 5.800 11.315 -3.425 1.00 83.06 80 ASP A O 1
ATOM 629 N N . ALA A 1 81 ? 6.931 9.551 -4.242 1.00 82.88 81 ALA A N 1
ATOM 630 C CA . ALA A 1 81 ? 6.228 8.546 -3.443 1.00 82.88 81 ALA A CA 1
ATOM 631 C C . ALA A 1 81 ? 6.296 8.839 -1.932 1.00 82.88 81 ALA A C 1
ATOM 633 O O . ALA A 1 81 ? 5.345 8.549 -1.195 1.00 82.88 81 ALA A O 1
ATOM 634 N N . THR A 1 82 ? 7.379 9.477 -1.483 1.00 86.44 82 THR A N 1
ATOM 635 C CA . THR A 1 82 ? 7.571 9.918 -0.099 1.00 86.44 82 THR A CA 1
ATOM 636 C C . THR A 1 82 ? 6.552 10.991 0.285 1.00 86.44 82 THR A C 1
ATOM 638 O O . THR A 1 82 ? 5.875 10.873 1.305 1.00 86.44 82 THR A O 1
ATOM 641 N N . THR A 1 83 ? 6.373 12.014 -0.557 1.00 85.69 83 THR A N 1
ATOM 642 C CA . THR A 1 83 ? 5.396 13.089 -0.325 1.00 85.69 83 THR A CA 1
ATOM 643 C C . THR A 1 83 ? 3.971 12.546 -0.321 1.00 85.69 83 THR A C 1
ATOM 645 O O . THR A 1 83 ? 3.185 12.906 0.553 1.00 85.69 83 THR A O 1
ATOM 648 N N . ALA A 1 84 ? 3.648 11.630 -1.239 1.00 87.31 84 ALA A N 1
ATOM 649 C CA . ALA A 1 84 ? 2.344 10.973 -1.259 1.00 87.31 84 ALA A CA 1
ATOM 650 C C . ALA A 1 84 ? 2.065 10.207 0.047 1.00 87.31 84 ALA A C 1
ATOM 652 O O . ALA A 1 84 ? 0.982 10.337 0.619 1.00 87.31 84 ALA A O 1
ATOM 653 N N . SER A 1 85 ? 3.069 9.492 0.564 1.00 87.94 85 SER A N 1
ATOM 654 C CA . SER A 1 85 ? 2.991 8.776 1.845 1.00 87.94 85 SER A CA 1
ATOM 655 C C . SER A 1 85 ? 2.746 9.721 3.028 1.00 87.94 85 SER A C 1
ATOM 657 O O . SER A 1 85 ? 1.882 9.448 3.860 1.00 87.94 85 SER A O 1
ATOM 659 N N . PHE A 1 86 ? 3.429 10.872 3.075 1.00 88.56 86 PHE A N 1
ATOM 660 C CA . PHE A 1 86 ? 3.209 11.887 4.116 1.00 88.56 86 PHE A CA 1
ATOM 661 C C . PHE A 1 86 ? 1.812 12.518 4.058 1.00 88.56 86 PHE A C 1
ATOM 663 O O . PHE A 1 86 ? 1.204 12.767 5.103 1.00 88.56 86 PHE A O 1
ATOM 670 N N . VAL A 1 87 ? 1.281 12.753 2.855 1.00 87.56 87 VAL A N 1
ATOM 671 C CA . VAL A 1 87 ? -0.090 13.255 2.668 1.00 87.56 87 VAL A CA 1
ATOM 672 C C . VAL A 1 87 ? -1.106 12.218 3.149 1.00 87.56 87 VAL A C 1
ATOM 674 O O . VAL A 1 87 ? -1.997 12.561 3.924 1.00 87.56 87 VAL A O 1
ATOM 677 N N . GLY A 1 88 ? -0.943 10.948 2.765 1.00 86.69 88 GLY A N 1
ATOM 678 C CA . GLY A 1 88 ? -1.805 9.855 3.225 1.00 86.69 88 GLY A CA 1
ATOM 679 C C . GLY A 1 88 ? -1.794 9.696 4.748 1.00 86.69 88 GLY A C 1
ATOM 680 O O . GLY A 1 88 ? -2.855 9.633 5.365 1.00 86.69 88 GLY A O 1
ATOM 681 N N . LEU A 1 89 ? -0.610 9.729 5.369 1.00 87.38 89 LEU A N 1
ATOM 682 C CA . LEU A 1 89 ? -0.460 9.689 6.827 1.00 87.38 89 LEU A CA 1
ATOM 683 C C . LEU A 1 89 ? -1.171 10.870 7.508 1.00 87.38 89 LEU A C 1
ATOM 685 O O . LEU A 1 89 ? -1.896 10.676 8.482 1.00 87.38 89 LEU A O 1
ATOM 689 N N . SER A 1 90 ? -1.002 12.084 6.975 1.00 87.75 90 SER A N 1
ATOM 690 C CA . SER A 1 90 ? -1.654 13.288 7.506 1.00 87.75 90 SER A CA 1
ATOM 691 C C . SER A 1 90 ? -3.179 13.183 7.442 1.00 87.75 90 SER A C 1
ATOM 693 O O . SER A 1 90 ? -3.860 13.539 8.401 1.00 87.75 90 SER A O 1
ATOM 695 N N . ILE A 1 91 ? -3.720 12.655 6.338 1.00 85.56 91 ILE A N 1
ATOM 696 C CA . ILE A 1 91 ? -5.160 12.420 6.180 1.00 85.56 91 ILE A CA 1
ATOM 697 C C . ILE A 1 91 ? -5.646 11.388 7.201 1.00 85.56 91 ILE A C 1
ATOM 699 O O . ILE A 1 91 ? -6.635 11.648 7.878 1.00 85.56 91 ILE A O 1
ATOM 703 N N . LEU A 1 92 ? -4.941 10.266 7.378 1.00 85.88 92 LEU A N 1
ATOM 704 C CA . LEU A 1 92 ? -5.326 9.225 8.342 1.00 85.88 92 LEU A CA 1
ATOM 705 C C . LEU A 1 92 ? -5.375 9.750 9.782 1.00 85.88 92 LEU A C 1
ATOM 707 O O . LEU A 1 92 ? -6.354 9.487 10.484 1.00 85.88 92 LEU A O 1
ATOM 711 N N . LEU A 1 93 ? -4.379 10.546 10.182 1.00 86.56 93 LEU A N 1
ATOM 712 C CA . LEU A 1 93 ? -4.322 11.197 11.495 1.00 86.56 93 LEU A CA 1
ATOM 713 C C . LEU A 1 93 ? -5.461 12.208 11.692 1.00 86.56 93 LEU A C 1
ATOM 715 O O . LEU A 1 93 ? -6.131 12.185 12.722 1.00 86.56 93 LEU A O 1
ATOM 719 N N . LEU A 1 94 ? -5.722 13.071 10.703 1.00 84.38 94 LEU A N 1
ATOM 720 C CA . LEU A 1 94 ? -6.814 14.057 10.767 1.00 84.38 94 LEU A CA 1
ATOM 721 C C . LEU A 1 94 ? -8.196 13.401 10.766 1.00 84.38 94 LEU A C 1
ATOM 723 O O . LEU A 1 94 ? -9.135 13.909 11.373 1.00 84.38 94 LEU A O 1
ATOM 727 N N . SER A 1 95 ? -8.316 12.268 10.083 1.00 81.69 95 SER A N 1
ATOM 728 C CA . SER A 1 95 ? -9.553 11.507 9.969 1.00 81.69 95 SER A CA 1
ATOM 729 C C . SER A 1 95 ? -9.900 10.723 11.248 1.00 81.69 95 SER A C 1
ATOM 731 O O . SER A 1 95 ? -11.007 10.201 11.371 1.00 81.69 95 SER A O 1
ATOM 733 N N . GLY A 1 96 ? -8.974 10.667 12.216 1.00 77.62 96 GLY A N 1
ATOM 734 C CA . GLY A 1 96 ? -9.159 10.006 13.509 1.00 77.62 96 GLY A CA 1
ATOM 735 C C . GLY A 1 96 ? -9.138 8.479 13.443 1.00 77.62 96 GLY A C 1
ATOM 736 O O . GLY A 1 96 ? -9.406 7.832 14.451 1.00 77.62 96 GLY A O 1
ATOM 737 N N . VAL A 1 97 ? -8.829 7.901 12.278 1.00 80.31 97 VAL A N 1
ATOM 738 C CA . VAL A 1 97 ? -8.692 6.445 12.120 1.00 80.31 97 VAL A CA 1
ATOM 739 C C . VAL A 1 97 ? -7.388 5.945 12.720 1.00 80.31 97 VAL A C 1
ATOM 741 O O . VAL A 1 97 ? -7.350 4.847 13.266 1.00 80.31 97 VAL A O 1
ATOM 744 N N . LEU A 1 98 ? -6.334 6.757 12.634 1.00 79.69 98 LEU A N 1
ATOM 745 C CA . LEU A 1 98 ? -5.046 6.456 13.235 1.00 79.69 98 LEU A CA 1
ATOM 746 C C . LEU A 1 98 ? -4.764 7.472 14.336 1.00 79.69 98 LEU A C 1
ATOM 748 O O . LEU A 1 98 ? -4.724 8.677 14.073 1.00 79.69 98 LEU A O 1
ATOM 752 N N . THR A 1 99 ? -4.556 7.005 15.564 1.00 81.75 99 THR A N 1
ATOM 753 C CA . THR A 1 99 ? -4.119 7.896 16.637 1.00 81.75 99 THR A CA 1
ATOM 754 C C . THR A 1 99 ? -2.604 8.068 16.599 1.00 81.75 99 THR A C 1
ATOM 756 O O . THR A 1 99 ? -1.853 7.236 16.088 1.00 81.75 99 THR A O 1
ATOM 759 N N . TRP A 1 100 ? -2.122 9.164 17.181 1.00 80.62 100 TRP A N 1
ATOM 760 C CA . TRP A 1 100 ? -0.684 9.375 17.341 1.00 80.62 100 TRP A CA 1
ATOM 761 C C . TRP A 1 100 ? -0.020 8.294 18.212 1.00 80.62 100 TRP A C 1
ATOM 763 O O . TRP A 1 100 ? 1.178 8.035 18.088 1.00 80.62 100 TRP A O 1
ATOM 773 N N . GLU A 1 101 ? -0.780 7.663 19.108 1.00 81.31 101 GLU A N 1
ATOM 774 C CA . GLU A 1 101 ? -0.274 6.562 19.925 1.00 81.31 101 GLU A CA 1
ATOM 775 C C . GLU A 1 101 ? -0.060 5.296 19.097 1.00 81.31 101 GLU A C 1
ATOM 777 O O . GLU A 1 101 ? 0.995 4.677 19.240 1.00 81.31 101 GLU A O 1
ATOM 782 N N . ASP A 1 102 ? -0.964 4.989 18.162 1.00 83.19 102 ASP A N 1
ATOM 783 C CA . ASP A 1 102 ? -0.830 3.847 17.247 1.00 83.19 102 ASP A CA 1
ATOM 784 C C . ASP A 1 102 ? 0.438 3.965 16.386 1.00 83.19 102 ASP A C 1
ATOM 786 O O . ASP A 1 102 ? 1.227 3.026 16.305 1.00 83.19 102 ASP A O 1
ATOM 790 N N . VAL A 1 103 ? 0.716 5.158 15.840 1.00 82.12 103 VAL A N 1
ATOM 791 C CA . VAL A 1 103 ? 1.930 5.421 15.036 1.00 82.12 103 VAL A CA 1
ATOM 792 C C . VAL A 1 103 ? 3.216 5.197 15.840 1.00 82.12 103 VAL A C 1
ATOM 794 O O . VAL A 1 103 ? 4.192 4.641 15.339 1.00 82.12 103 VAL A O 1
ATOM 797 N N . LYS A 1 104 ? 3.249 5.638 17.102 1.00 79.94 104 LYS A N 1
ATOM 798 C CA . LYS A 1 104 ? 4.426 5.452 17.970 1.00 79.94 104 LYS A CA 1
ATOM 799 C C . LYS A 1 104 ? 4.571 4.008 18.449 1.00 79.94 104 LYS A C 1
ATOM 801 O O . LYS A 1 104 ? 5.689 3.559 18.687 1.00 79.94 104 LYS A O 1
ATOM 806 N N . SER A 1 105 ? 3.452 3.312 18.622 1.00 85.25 105 SER A N 1
ATOM 807 C CA . SER A 1 105 ? 3.386 1.919 19.067 1.00 85.25 105 SER A CA 1
ATOM 808 C C . SER A 1 105 ? 3.874 0.937 17.994 1.00 85.25 105 SER A C 1
ATOM 810 O O . SER A 1 105 ? 4.357 -0.146 18.331 1.00 85.25 105 SER A O 1
ATOM 812 N N . GLU A 1 106 ? 3.808 1.318 16.715 1.00 82.69 106 GLU A N 1
ATOM 813 C CA . GLU A 1 106 ? 4.134 0.462 15.572 1.00 82.69 106 GLU A CA 1
ATOM 814 C C . GLU A 1 106 ? 5.644 0.172 15.440 1.00 82.69 106 GLU A C 1
ATOM 816 O O . GLU A 1 106 ? 6.371 0.769 14.643 1.00 82.69 106 GLU A O 1
ATOM 821 N N . LYS A 1 107 ? 6.143 -0.772 16.246 1.00 79.00 107 LYS A N 1
ATOM 822 C CA . LYS A 1 107 ? 7.574 -1.118 16.345 1.00 79.00 107 LYS A CA 1
ATOM 823 C C . LYS A 1 107 ? 8.195 -1.568 15.019 1.00 79.00 107 LYS A C 1
ATOM 825 O O . LYS A 1 107 ? 9.383 -1.334 14.819 1.00 79.00 107 LYS A O 1
ATOM 830 N N . GLY A 1 108 ? 7.421 -2.180 14.118 1.00 80.44 108 GLY A N 1
ATOM 831 C CA . GLY A 1 108 ? 7.927 -2.657 12.824 1.00 80.44 108 GLY A CA 1
ATOM 832 C C . GLY A 1 108 ? 8.385 -1.525 11.897 1.00 80.44 108 GLY A C 1
ATOM 833 O O . GLY A 1 108 ? 9.412 -1.645 11.223 1.00 80.44 108 GLY A O 1
ATOM 834 N N . ALA A 1 109 ? 7.674 -0.394 11.911 1.00 80.19 109 ALA A N 1
ATOM 835 C CA . ALA A 1 109 ? 8.061 0.788 11.145 1.00 80.19 109 ALA A CA 1
ATOM 836 C C . ALA A 1 109 ? 9.367 1.401 11.682 1.00 80.19 109 ALA A C 1
ATOM 838 O O . ALA A 1 109 ? 10.259 1.750 10.905 1.00 80.19 109 ALA A O 1
ATOM 839 N N . TRP A 1 110 ? 9.507 1.476 13.010 1.00 81.94 110 TRP A N 1
ATOM 840 C CA . TRP A 1 110 ? 10.709 1.997 13.669 1.00 81.94 110 TRP A CA 1
ATOM 841 C C . TRP A 1 110 ? 11.938 1.109 13.455 1.00 81.94 110 TRP A C 1
ATOM 843 O O . TRP A 1 110 ? 13.021 1.634 13.198 1.00 81.94 110 TRP A O 1
ATOM 853 N N . ASP A 1 111 ? 11.775 -0.215 13.514 1.00 84.00 111 ASP A N 1
ATOM 854 C CA . ASP A 1 111 ? 12.861 -1.169 13.262 1.00 84.00 111 ASP A CA 1
ATOM 855 C C . ASP A 1 111 ? 13.402 -1.027 11.832 1.00 84.00 111 ASP A C 1
ATOM 857 O O . ASP A 1 111 ? 14.602 -0.829 11.629 1.00 84.00 111 ASP A O 1
ATOM 861 N N . THR A 1 112 ? 12.495 -0.968 10.851 1.00 83.12 112 THR A N 1
ATOM 862 C CA . THR A 1 112 ? 12.853 -0.763 9.441 1.00 83.12 112 THR A CA 1
ATOM 863 C C . THR A 1 112 ? 13.576 0.572 9.236 1.00 83.12 112 THR A C 1
ATOM 865 O O . THR A 1 112 ? 14.617 0.606 8.586 1.00 83.12 11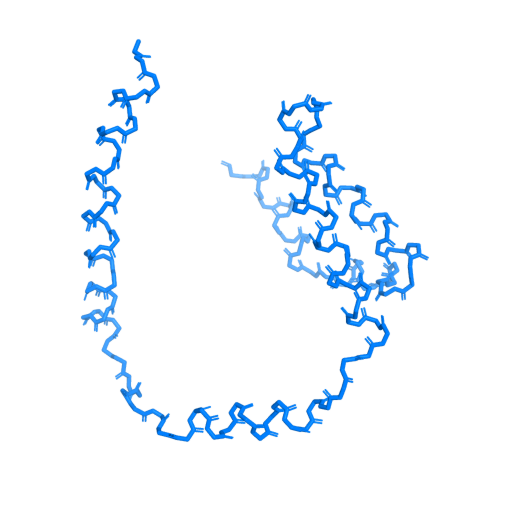2 THR A O 1
ATOM 868 N N . LEU A 1 113 ? 13.081 1.671 9.820 1.00 83.81 113 LEU A N 1
ATOM 869 C CA . LEU A 1 113 ? 13.673 3.007 9.666 1.00 83.81 113 LEU A CA 1
ATOM 870 C C . LEU A 1 113 ? 15.071 3.129 10.293 1.00 83.81 113 LEU A C 1
ATOM 872 O O . LEU A 1 113 ? 15.897 3.892 9.801 1.00 83.81 113 LEU A O 1
ATOM 876 N N . ILE A 1 114 ? 15.352 2.388 11.364 1.00 85.06 114 ILE A N 1
ATOM 877 C CA . ILE A 1 114 ? 16.667 2.380 12.022 1.00 85.06 114 ILE A CA 1
ATOM 878 C C . ILE A 1 114 ? 17.655 1.452 11.297 1.00 85.06 114 ILE A C 1
ATOM 880 O O . ILE A 1 114 ? 18.868 1.698 11.325 1.00 85.06 114 ILE A O 1
ATOM 884 N N . TRP A 1 115 ? 17.155 0.377 10.686 1.00 83.62 115 TRP A N 1
ATOM 885 C CA . TRP A 1 115 ? 17.971 -0.631 10.018 1.00 83.62 115 TRP A CA 1
ATOM 886 C C . TRP A 1 115 ? 18.321 -0.261 8.572 1.00 83.62 115 TRP A C 1
ATOM 888 O O . TRP A 1 115 ? 19.484 -0.381 8.201 1.00 83.62 115 TRP A O 1
ATOM 898 N N . LEU A 1 116 ? 17.370 0.261 7.781 1.00 83.75 116 LEU A N 1
ATOM 899 C CA . LEU A 1 116 ? 17.581 0.603 6.362 1.00 83.75 116 LEU A CA 1
ATOM 900 C C . LEU A 1 116 ? 18.769 1.557 6.114 1.00 83.75 116 LEU A C 1
ATOM 902 O O . LEU A 1 116 ? 19.510 1.321 5.169 1.00 83.75 116 LEU A O 1
ATOM 906 N N . PRO A 1 117 ? 19.002 2.604 6.937 1.00 79.38 117 PRO A N 1
ATOM 907 C CA . PRO A 1 117 ? 20.160 3.493 6.792 1.00 79.38 117 PRO A CA 1
ATOM 908 C C . PRO A 1 117 ? 21.489 2.866 7.242 1.00 79.38 117 PRO A C 1
ATOM 910 O O . PRO A 1 117 ? 22.540 3.475 7.057 1.00 79.38 117 PRO A O 1
ATOM 913 N N . ARG A 1 118 ? 21.446 1.706 7.912 1.00 63.44 118 ARG A N 1
ATOM 914 C CA . ARG A 1 118 ? 22.615 0.948 8.381 1.00 63.44 118 ARG A CA 1
ATOM 915 C C . ARG A 1 118 ? 23.020 -0.194 7.438 1.00 63.44 118 ARG A C 1
ATOM 917 O O . ARG A 1 118 ? 24.020 -0.852 7.728 1.00 63.44 118 ARG A O 1
ATOM 924 N N . CYS A 1 119 ? 22.286 -0.409 6.348 1.00 49.50 119 CYS A N 1
ATOM 925 C CA . CYS A 1 119 ? 22.622 -1.327 5.258 1.00 49.50 119 CYS A CA 1
ATOM 926 C C . CYS A 1 119 ? 23.122 -0.571 4.030 1.00 49.50 119 CYS A C 1
ATOM 928 O O . CYS A 1 119 ? 23.986 -1.149 3.334 1.00 49.50 119 CYS A O 1
#

InterPro domains:
  IPR001898 Solute carrier family 13 [PF00939] (1-116)
  IPR030676 Citrate carrier CitT-related [PTHR42826] (2-116)